Protein AF-A0A166T7I1-F1 (afdb_monomer)

Sequence (72 aa):
MEKTALETLTEVGNIPESVVRLAAPDQDLSTARFMVEDGCYWYEHSGPVEVTLVPLRSEGGSPICLKGYVDA

Nearest PDB structures (foldseek):
  7of3-assembly1_D  TM=6.887E-01  e=6.505E+00  Homo sapiens
  7qh6-assembly1_D  TM=6.830E-01  e=9.064E+00  Homo 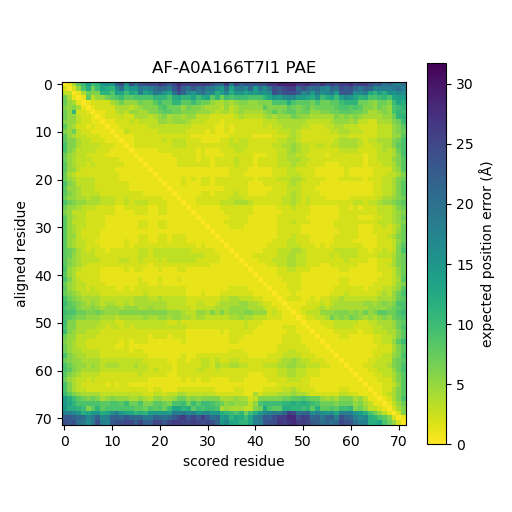sapiens
  8i5a-a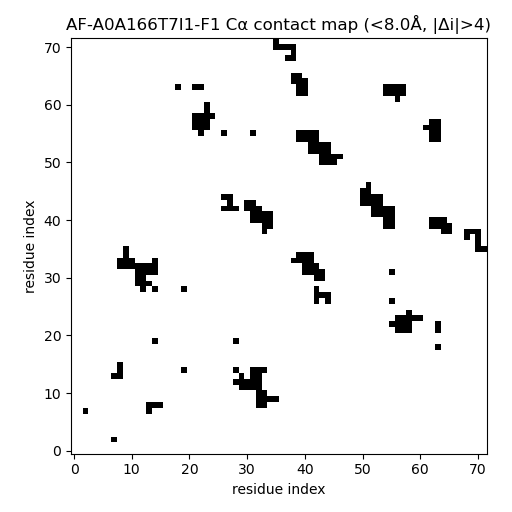ssembly1_A  TM=3.639E-01  e=7.428E+00  Burkholderia sp.

Secondary structure (DSSP, 8-state):
-PPPHHHHHTSTT---HHHHTTBPTT--TTS-EEETTTTEEEEEEE-SS-EEEEE-BBTTSPBPB-TT----

Foldseek 3Di:
DDDDPQNQQQDALRHDVVLVVFFDPPFPSNRWGADLQAQFIWGWDDDPPDTDIDAGAGPVRHGHGDPPSDRD

Radius of gyration: 12.29 Å; Cα contacts (8 Å, |Δi|>4): 120; chains: 1; bounding box: 26×22×39 Å

Structure (mmCIF, N/CA/C/O backbone):
data_AF-A0A166T7I1-F1
#
_entry.id   AF-A0A166T7I1-F1
#
loop_
_atom_site.group_PDB
_atom_site.id
_atom_site.type_symbol
_atom_site.label_atom_id
_atom_site.label_alt_id
_atom_site.label_comp_id
_atom_site.label_asym_id
_atom_site.label_entity_id
_atom_site.label_seq_id
_atom_site.pdbx_PDB_ins_code
_atom_site.Cartn_x
_atom_site.Cartn_y
_atom_site.Cartn_z
_atom_site.occupancy
_atom_site.B_iso_or_equiv
_atom_site.auth_seq_id
_atom_site.auth_comp_id
_atom_site.auth_asym_id
_atom_site.auth_atom_id
_atom_site.pdbx_PDB_model_num
ATOM 1 N N . MET A 1 1 ? -13.634 -8.319 -23.038 1.00 53.22 1 MET A N 1
ATOM 2 C CA . MET A 1 1 ? -12.998 -6.994 -22.914 1.00 53.22 1 MET A CA 1
ATOM 3 C C . MET A 1 1 ? -11.783 -7.215 -22.036 1.00 53.22 1 MET A C 1
ATOM 5 O O . MET A 1 1 ? -11.972 -7.638 -20.904 1.00 53.22 1 MET A O 1
ATOM 9 N N . GLU A 1 2 ? -10.574 -7.104 -22.578 1.00 69.31 2 GLU A N 1
ATOM 10 C CA . GLU A 1 2 ? -9.345 -7.271 -21.793 1.00 69.31 2 GLU A CA 1
ATOM 11 C C . GLU A 1 2 ? -9.111 -5.998 -20.979 1.00 69.31 2 GLU A C 1
ATOM 13 O O . GLU A 1 2 ? -9.049 -4.909 -21.546 1.00 69.31 2 GLU A O 1
ATOM 18 N N . LYS A 1 3 ? -9.053 -6.137 -19.652 1.00 66.12 3 LYS A N 1
ATOM 19 C CA . LYS A 1 3 ? -8.667 -5.062 -18.736 1.00 66.12 3 LYS A CA 1
ATOM 20 C C . LYS A 1 3 ? -7.165 -4.834 -18.894 1.00 66.12 3 LYS A C 1
ATOM 22 O O . LYS A 1 3 ? -6.401 -5.797 -18.972 1.00 66.12 3 LYS A O 1
ATOM 27 N N . THR A 1 4 ? -6.734 -3.583 -18.980 1.00 84.00 4 THR A N 1
ATOM 28 C CA . THR A 1 4 ? -5.308 -3.274 -19.127 1.00 84.00 4 THR A CA 1
ATOM 29 C C . THR A 1 4 ? -4.557 -3.565 -17.826 1.00 84.00 4 THR A C 1
ATOM 31 O O . THR A 1 4 ? -5.135 -3.608 -16.735 1.00 84.00 4 THR A O 1
ATOM 34 N N . ALA A 1 5 ? -3.242 -3.772 -17.924 1.00 79.31 5 ALA A N 1
ATOM 35 C CA . ALA A 1 5 ? -2.419 -4.073 -16.755 1.00 79.31 5 ALA A CA 1
ATOM 36 C C . ALA A 1 5 ? -2.510 -2.966 -15.689 1.00 79.31 5 ALA A C 1
ATOM 38 O O . ALA A 1 5 ? -2.645 -3.276 -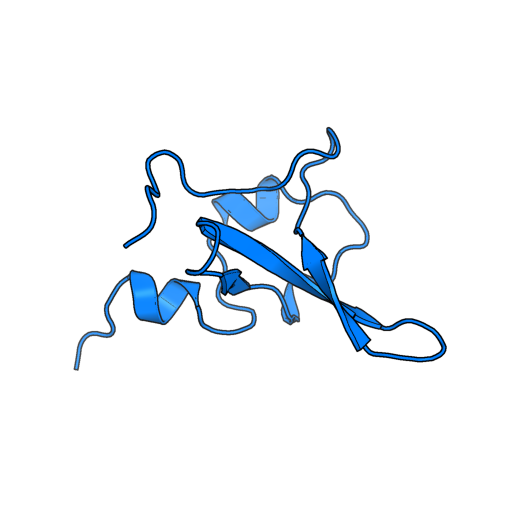14.511 1.00 79.31 5 ALA A O 1
ATOM 39 N N . LEU A 1 6 ? -2.522 -1.689 -16.090 1.00 81.25 6 LEU A N 1
ATOM 40 C CA . LEU A 1 6 ? -2.592 -0.570 -15.147 1.00 81.25 6 LEU A CA 1
ATOM 41 C C . LEU A 1 6 ? -3.932 -0.521 -14.402 1.00 81.25 6 LEU A C 1
ATOM 43 O O . LEU A 1 6 ? -3.939 -0.388 -13.185 1.00 81.25 6 LEU A O 1
ATOM 47 N N . GLU A 1 7 ? -5.050 -0.719 -15.104 1.00 85.31 7 GLU A N 1
ATOM 48 C CA . GLU A 1 7 ? -6.378 -0.793 -14.476 1.00 85.31 7 GLU A CA 1
ATOM 49 C C . GLU A 1 7 ? -6.480 -1.953 -13.477 1.00 85.31 7 GLU A C 1
ATOM 51 O O . GLU A 1 7 ? -7.284 -1.921 -12.546 1.00 85.31 7 GLU A O 1
ATOM 56 N N . THR A 1 8 ? -5.729 -3.031 -13.709 1.00 88.50 8 THR A N 1
ATOM 57 C CA . THR A 1 8 ? -5.714 -4.204 -12.828 1.00 88.50 8 THR A CA 1
ATOM 58 C C . THR A 1 8 ? -4.924 -3.915 -11.555 1.00 88.50 8 THR A C 1
ATOM 60 O O . THR A 1 8 ? -5.370 -4.277 -10.478 1.00 88.50 8 THR A O 1
ATOM 63 N N . LEU A 1 9 ? -3.799 -3.204 -11.659 1.00 89.69 9 LEU A N 1
ATOM 64 C CA . LEU A 1 9 ? -2.957 -2.860 -10.509 1.00 89.69 9 LEU A CA 1
ATOM 65 C C . LEU A 1 9 ? -3.582 -1.802 -9.590 1.00 89.69 9 LEU A C 1
ATOM 67 O O . LEU A 1 9 ? -3.298 -1.786 -8.393 1.00 89.69 9 LEU A O 1
ATOM 71 N N . THR A 1 10 ? -4.410 -0.906 -10.131 1.00 93.94 10 THR A N 1
ATOM 72 C CA . THR A 1 10 ? -5.119 0.117 -9.343 1.00 93.94 10 THR A CA 1
ATOM 73 C C . THR A 1 10 ? -6.362 -0.427 -8.632 1.00 93.94 10 THR A C 1
ATOM 75 O O . THR A 1 10 ? -6.984 0.279 -7.839 1.00 93.94 10 THR A O 1
ATOM 78 N N . GLU A 1 11 ? -6.740 -1.683 -8.882 1.00 96.31 11 GLU A N 1
ATOM 79 C CA . GLU A 1 11 ? -7.860 -2.332 -8.207 1.00 96.31 11 GLU A CA 1
ATOM 80 C C . GLU A 1 11 ? -7.486 -2.748 -6.778 1.00 96.31 11 GLU A C 1
ATOM 82 O O . GLU A 1 11 ? -6.440 -3.344 -6.523 1.00 96.31 11 GLU A O 1
ATOM 87 N N . VAL A 1 12 ? -8.377 -2.435 -5.835 1.00 97.19 12 VAL A N 1
ATOM 88 C CA . VAL A 1 12 ? -8.204 -2.727 -4.409 1.00 97.19 12 VAL A CA 1
ATOM 89 C C . VAL A 1 12 ? -8.063 -4.232 -4.177 1.00 97.19 12 VAL A C 1
ATOM 91 O O . VAL A 1 12 ? -8.899 -5.015 -4.623 1.00 97.19 12 VAL A O 1
ATOM 94 N N . GLY A 1 13 ? -7.007 -4.628 -3.471 1.00 95.38 13 GLY A N 1
ATOM 95 C CA . GLY A 1 13 ? -6.692 -6.020 -3.155 1.00 95.38 13 GLY A CA 1
ATOM 96 C C . GLY A 1 13 ? -6.110 -6.811 -4.330 1.00 95.38 13 GLY A C 1
ATOM 97 O O . GLY A 1 13 ? -5.734 -7.970 -4.156 1.00 95.38 13 GLY A O 1
ATOM 98 N N . ASN A 1 14 ? -5.995 -6.206 -5.515 1.00 94.31 14 ASN A N 1
ATOM 99 C CA . ASN A 1 14 ? -5.473 -6.851 -6.714 1.00 94.31 14 ASN A CA 1
ATOM 100 C C . ASN A 1 14 ? -4.012 -6.453 -6.954 1.00 94.31 14 ASN A C 1
ATOM 102 O O . ASN A 1 14 ? -3.659 -5.787 -7.929 1.00 94.31 14 ASN A O 1
ATOM 106 N N . ILE A 1 15 ? -3.146 -6.847 -6.020 1.00 95.44 15 ILE A N 1
ATOM 107 C CA . ILE A 1 15 ? -1.708 -6.592 -6.112 1.00 95.44 15 ILE A CA 1
ATOM 108 C C . ILE A 1 15 ? -0.949 -7.837 -6.598 1.00 95.44 15 ILE A C 1
ATOM 110 O O . ILE A 1 15 ? -1.314 -8.964 -6.253 1.00 95.44 15 ILE A O 1
ATOM 114 N N . PRO A 1 16 ? 0.137 -7.675 -7.376 1.00 95.69 16 PRO A N 1
ATOM 115 C CA . PRO A 1 16 ? 0.943 -8.802 -7.830 1.00 95.69 16 PRO A CA 1
ATOM 116 C C . PRO A 1 16 ? 1.520 -9.619 -6.672 1.00 95.69 16 PRO A C 1
ATOM 118 O O . PRO A 1 16 ? 1.954 -9.073 -5.659 1.00 95.69 16 PRO A O 1
ATOM 121 N N . GLU A 1 17 ? 1.661 -10.929 -6.868 1.00 96.00 17 GLU A N 1
ATOM 122 C CA . GLU A 1 17 ? 2.256 -11.824 -5.865 1.00 96.00 17 GLU A CA 1
ATOM 123 C C . GLU A 1 17 ? 3.693 -11.413 -5.483 1.00 96.00 17 GLU A C 1
ATOM 125 O O . GLU A 1 17 ? 4.128 -11.583 -4.346 1.00 96.00 17 GLU A O 1
ATOM 130 N N . SER A 1 18 ? 4.444 -10.818 -6.416 1.00 95.12 18 SER A N 1
ATOM 131 C CA . SER A 1 18 ? 5.769 -10.262 -6.127 1.00 95.12 18 SER A CA 1
ATOM 132 C C . SER A 1 18 ? 5.730 -9.120 -5.111 1.00 95.12 18 SER A C 1
ATOM 134 O O . SER A 1 18 ? 6.664 -9.001 -4.327 1.00 95.12 18 SER A O 1
ATOM 136 N N . VAL A 1 19 ? 4.667 -8.314 -5.096 1.00 97.06 19 VAL A N 1
ATOM 137 C CA . VAL A 1 19 ? 4.455 -7.243 -4.112 1.00 97.06 19 VAL A CA 1
ATOM 138 C C . VAL A 1 19 ? 4.061 -7.845 -2.766 1.00 97.06 19 VAL A C 1
ATOM 140 O O . VAL A 1 19 ? 4.635 -7.464 -1.750 1.00 97.06 19 VAL A O 1
ATOM 143 N N . VAL A 1 20 ? 3.174 -8.847 -2.765 1.00 97.62 20 VAL A N 1
ATOM 144 C CA . V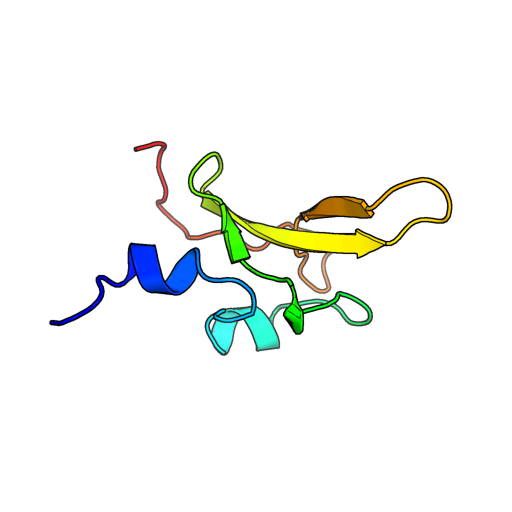AL A 1 20 ? 2.776 -9.595 -1.555 1.00 97.62 20 VAL A CA 1
ATOM 145 C C . VAL A 1 20 ? 3.994 -10.177 -0.839 1.00 97.62 20 VAL A C 1
ATOM 147 O O . VAL A 1 20 ? 4.129 -10.016 0.368 1.00 97.62 20 VAL A O 1
ATOM 150 N N . ARG A 1 21 ? 4.921 -10.804 -1.575 1.00 97.44 21 ARG A N 1
ATOM 151 C CA . ARG A 1 21 ? 6.143 -11.391 -0.993 1.00 97.44 21 ARG A CA 1
ATOM 152 C C . ARG A 1 21 ? 7.146 -10.366 -0.463 1.00 97.44 21 ARG A C 1
ATOM 154 O O . ARG A 1 21 ? 8.030 -10.744 0.296 1.00 97.44 21 ARG A O 1
ATOM 161 N N . LEU A 1 22 ? 7.070 -9.114 -0.911 1.00 97.50 22 LEU A N 1
ATOM 162 C CA . LEU A 1 22 ? 7.958 -8.044 -0.454 1.00 97.50 22 LEU A CA 1
ATOM 163 C C . LEU A 1 22 ? 7.397 -7.303 0.757 1.00 97.50 22 LEU A C 1
ATOM 165 O O . LEU A 1 22 ? 8.182 -6.720 1.502 1.00 97.50 22 LEU A O 1
ATOM 169 N N . ALA A 1 23 ? 6.073 -7.279 0.921 1.00 98.25 23 ALA A N 1
ATOM 170 C CA . ALA A 1 23 ? 5.404 -6.530 1.971 1.00 98.25 23 ALA A CA 1
ATOM 171 C C . ALA A 1 23 ? 5.830 -7.011 3.365 1.00 98.25 23 ALA A C 1
ATOM 173 O O . ALA A 1 23 ? 5.839 -8.206 3.653 1.00 98.25 23 ALA A O 1
ATOM 174 N N . ALA A 1 24 ? 6.159 -6.060 4.240 1.00 98.19 24 ALA A N 1
ATOM 175 C CA . ALA A 1 24 ? 6.366 -6.343 5.652 1.00 98.19 24 ALA A CA 1
ATOM 176 C C . ALA A 1 24 ? 5.069 -6.872 6.303 1.00 98.19 24 ALA A C 1
ATOM 178 O O . ALA A 1 24 ? 3.977 -6.534 5.823 1.00 98.19 24 ALA A O 1
ATOM 179 N N . PRO A 1 25 ? 5.174 -7.632 7.411 1.00 97.06 25 PRO A N 1
ATOM 180 C CA . PRO A 1 25 ? 4.021 -8.088 8.185 1.00 97.06 25 PRO A CA 1
ATOM 181 C C . PRO A 1 25 ? 3.102 -6.949 8.657 1.00 97.06 25 PRO A C 1
ATOM 183 O O . PRO A 1 25 ? 3.485 -5.780 8.662 1.00 97.06 25 PRO A O 1
ATOM 186 N N . ASP A 1 26 ? 1.893 -7.320 9.087 1.00 95.12 26 ASP A N 1
ATOM 187 C CA . ASP A 1 26 ? 0.900 -6.440 9.729 1.00 95.12 26 ASP A CA 1
ATOM 188 C C . ASP A 1 26 ? 0.385 -5.263 8.874 1.00 95.12 26 ASP A C 1
ATOM 190 O O . ASP A 1 26 ? -0.207 -4.315 9.391 1.00 95.12 26 ASP A O 1
ATOM 194 N N . GLN A 1 27 ? 0.560 -5.333 7.553 1.00 97.81 27 GLN A N 1
ATOM 195 C CA . GLN A 1 27 ? -0.050 -4.413 6.591 1.00 97.81 27 GLN A CA 1
ATOM 196 C C . GLN A 1 27 ? -1.256 -5.077 5.926 1.00 97.81 27 GLN A C 1
ATOM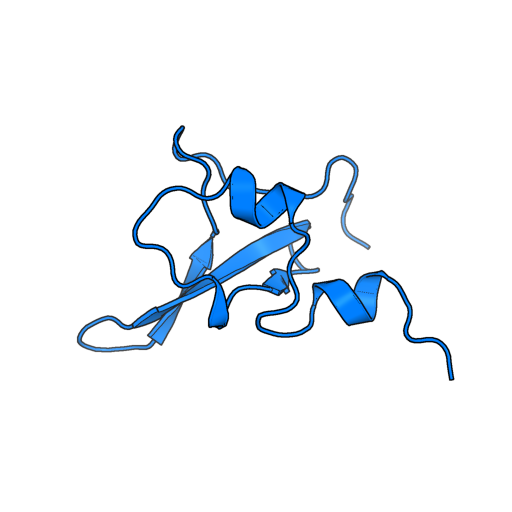 198 O O . GLN A 1 27 ? -1.214 -6.259 5.576 1.00 97.81 27 GLN A O 1
ATOM 203 N N . ASP A 1 28 ? -2.336 -4.324 5.734 1.00 97.88 28 ASP A N 1
ATOM 204 C CA . ASP A 1 28 ? -3.562 -4.866 5.155 1.00 97.88 28 ASP A CA 1
ATOM 205 C C . ASP A 1 28 ? -3.454 -4.982 3.628 1.00 97.88 28 ASP A C 1
ATOM 207 O O . ASP A 1 28 ? -3.720 -4.047 2.875 1.00 97.88 28 ASP A O 1
ATOM 211 N N . LEU A 1 29 ? -3.070 -6.167 3.153 1.00 97.94 29 LEU A N 1
ATOM 212 C CA . LEU A 1 29 ? -2.956 -6.446 1.720 1.00 97.94 29 LEU A CA 1
ATOM 213 C C . LEU A 1 29 ? -4.312 -6.513 1.007 1.00 97.94 29 LEU A C 1
ATOM 215 O O . LEU A 1 29 ? -4.351 -6.401 -0.216 1.00 97.94 29 LEU A O 1
ATOM 219 N N . SER A 1 30 ? -5.418 -6.682 1.740 1.00 97.69 30 SER A N 1
ATOM 220 C CA . SER A 1 30 ? -6.754 -6.759 1.139 1.00 97.69 30 SER A CA 1
ATOM 221 C C . SER A 1 30 ? -7.251 -5.403 0.639 1.00 97.69 30 SER A C 1
ATOM 223 O O . SER A 1 30 ? -8.067 -5.350 -0.279 1.00 97.69 30 SER A O 1
ATOM 225 N N . THR A 1 31 ? -6.712 -4.309 1.185 1.00 98.25 31 THR A N 1
ATOM 226 C CA . THR A 1 31 ? -7.003 -2.935 0.755 1.00 98.25 31 THR A CA 1
ATOM 227 C C . THR A 1 31 ? -5.907 -2.337 -0.127 1.00 98.25 31 THR A C 1
ATOM 229 O O . THR A 1 31 ? -6.060 -1.217 -0.625 1.00 98.25 31 THR A O 1
ATOM 232 N N . ALA A 1 32 ? -4.818 -3.078 -0.361 1.00 98.25 32 ALA A N 1
ATOM 233 C CA . ALA A 1 32 ? -3.663 -2.589 -1.095 1.00 98.25 32 ALA A CA 1
ATOM 234 C C . ALA A 1 32 ? -3.963 -2.345 -2.585 1.00 98.25 32 ALA A C 1
ATOM 236 O O . ALA A 1 32 ? -4.705 -3.099 -3.210 1.00 98.25 32 ALA A O 1
ATOM 237 N N . ARG A 1 33 ? -3.371 -1.299 -3.164 1.00 97.56 33 ARG A N 1
ATOM 238 C CA . ARG A 1 33 ? -3.527 -0.899 -4.574 1.00 97.56 33 ARG A CA 1
ATOM 239 C C . ARG A 1 33 ? -2.355 -0.067 -5.059 1.00 97.56 33 ARG A C 1
ATOM 241 O O . ARG A 1 33 ? -1.653 0.550 -4.259 1.00 97.56 33 ARG A O 1
ATOM 248 N N . PHE A 1 34 ? -2.158 -0.048 -6.368 1.00 96.88 34 PHE A N 1
ATOM 249 C CA . PHE A 1 34 ? -1.215 0.849 -7.020 1.00 96.88 34 PHE A CA 1
ATOM 250 C C . PHE A 1 34 ? -1.783 2.270 -7.106 1.00 96.88 34 PHE A C 1
ATOM 252 O O . PHE A 1 34 ? -2.915 2.451 -7.556 1.00 96.88 34 PHE A O 1
ATOM 259 N N . MET A 1 35 ? -0.987 3.259 -6.710 1.00 95.38 35 MET A N 1
ATOM 260 C CA . MET A 1 35 ? -1.290 4.680 -6.861 1.00 95.38 35 MET A CA 1
ATOM 261 C C . MET A 1 35 ? -0.509 5.222 -8.056 1.00 95.38 35 MET A C 1
ATOM 263 O O . MET A 1 35 ? 0.713 5.093 -8.138 1.00 95.38 35 MET A O 1
ATOM 267 N N . VAL A 1 36 ? -1.229 5.796 -9.017 1.00 92.88 36 VAL A N 1
ATOM 268 C CA . VAL A 1 36 ? -0.639 6.350 -10.248 1.00 92.88 36 VAL A CA 1
ATOM 269 C C . VAL A 1 36 ? 0.016 7.707 -9.999 1.00 92.88 36 VAL A C 1
ATOM 271 O O . VAL A 1 36 ? 0.842 8.154 -10.776 1.00 92.88 36 VAL A O 1
ATOM 274 N N . GLU A 1 37 ? -0.328 8.366 -8.901 1.00 91.25 37 GLU A N 1
ATOM 275 C CA . GLU A 1 37 ? 0.200 9.672 -8.530 1.00 91.25 37 GLU A CA 1
ATOM 276 C C . GLU A 1 37 ? 1.687 9.623 -8.164 1.00 91.25 37 GLU A C 1
ATOM 278 O O . GLU A 1 37 ? 2.380 10.621 -8.331 1.00 91.25 37 GLU A O 1
ATOM 283 N N . ASP A 1 38 ? 2.172 8.484 -7.657 1.00 93.25 38 ASP A N 1
ATOM 284 C CA . ASP A 1 38 ? 3.566 8.310 -7.228 1.00 93.25 38 ASP A CA 1
ATOM 285 C C . ASP A 1 38 ? 4.210 6.985 -7.672 1.00 93.25 38 ASP A C 1
ATOM 287 O O . ASP A 1 38 ? 5.388 6.734 -7.408 1.00 93.25 38 ASP A O 1
ATOM 291 N N . GLY A 1 39 ? 3.458 6.121 -8.353 1.00 94.62 39 GLY A N 1
ATOM 292 C CA . GLY A 1 39 ? 3.957 4.847 -8.849 1.00 94.62 39 GLY A CA 1
ATOM 293 C C . GLY A 1 39 ? 4.234 3.807 -7.763 1.00 94.62 39 GLY A C 1
ATOM 294 O O . GLY A 1 39 ? 5.022 2.875 -7.993 1.00 94.62 39 GLY A O 1
ATOM 295 N N . CYS A 1 40 ? 3.633 3.953 -6.583 1.00 97.12 40 CYS A N 1
ATOM 296 C CA . CYS A 1 40 ? 3.846 3.077 -5.437 1.00 97.12 40 CYS A CA 1
ATOM 297 C C . CYS A 1 40 ? 2.571 2.335 -5.023 1.00 97.12 40 CYS A C 1
ATOM 299 O O . CYS A 1 40 ? 1.453 2.692 -5.389 1.00 97.12 40 CYS A O 1
ATOM 301 N N . TYR A 1 41 ? 2.735 1.259 -4.254 1.00 98.00 41 TYR A N 1
ATOM 302 C CA . TYR A 1 41 ? 1.610 0.551 -3.648 1.00 98.00 41 TYR A CA 1
ATOM 303 C C . TYR A 1 41 ? 1.268 1.165 -2.294 1.00 98.00 41 TYR A C 1
ATOM 305 O O . TYR A 1 41 ? 2.155 1.470 -1.498 1.00 98.00 41 TYR A O 1
ATOM 313 N N . TRP A 1 42 ? -0.023 1.313 -2.029 1.00 98.50 42 TRP A N 1
ATOM 314 C CA . TRP A 1 42 ? -0.579 1.897 -0.812 1.00 98.50 42 TRP A CA 1
ATOM 315 C C . TRP A 1 42 ? -1.693 1.011 -0.275 1.00 98.50 42 TRP A C 1
ATOM 317 O O . TRP A 1 42 ? -2.323 0.295 -1.048 1.00 98.50 42 TRP A O 1
ATOM 327 N N . TYR A 1 43 ? -1.950 1.070 1.028 1.00 98.62 43 TYR A N 1
ATOM 328 C CA . TYR A 1 43 ? -3.042 0.339 1.676 1.00 98.62 43 TYR A CA 1
ATOM 329 C C . TYR A 1 43 ? -3.771 1.215 2.698 1.00 98.62 43 TYR A C 1
ATOM 331 O O . TYR A 1 43 ? -3.276 2.278 3.086 1.00 98.62 43 TYR A O 1
ATOM 339 N N . GLU A 1 44 ? -4.959 0.786 3.123 1.00 98.25 44 GLU A N 1
ATOM 340 C CA . GLU A 1 44 ? -5.727 1.490 4.150 1.00 98.25 44 GLU A CA 1
ATOM 341 C C . GLU A 1 44 ? -5.244 1.112 5.546 1.00 98.25 44 GLU A C 1
ATOM 343 O O . GLU A 1 44 ? -5.330 -0.035 5.979 1.00 98.25 44 GLU A O 1
ATOM 348 N N . HIS A 1 45 ? -4.780 2.109 6.290 1.00 97.25 45 HIS A N 1
ATOM 349 C CA . HIS A 1 45 ? -4.494 1.983 7.705 1.00 97.25 45 HIS A CA 1
ATOM 350 C C . HIS A 1 45 ? -5.672 2.532 8.514 1.00 97.25 45 HIS A C 1
ATOM 352 O O . HIS A 1 45 ? -5.927 3.738 8.523 1.00 97.25 45 HIS A O 1
ATOM 358 N N . SER A 1 46 ? -6.389 1.640 9.201 1.00 96.12 46 SER A N 1
ATOM 359 C CA . SER A 1 46 ? -7.489 2.012 10.097 1.00 96.12 46 SER A CA 1
ATOM 360 C C . SER A 1 46 ? -6.952 2.429 11.466 1.00 96.12 46 SER A C 1
ATOM 362 O O . SER A 1 46 ? -6.648 1.586 12.311 1.00 96.12 46 SER A O 1
ATOM 364 N N . GLY A 1 47 ? -6.836 3.739 11.682 1.00 93.50 47 GLY A N 1
ATOM 365 C CA . GLY A 1 47 ? -6.501 4.320 12.977 1.00 93.50 47 GLY A CA 1
ATOM 366 C C . GLY A 1 47 ? -7.741 4.571 13.851 1.00 93.50 47 GLY A C 1
ATOM 367 O O . GLY A 1 47 ? -8.874 4.459 13.386 1.00 93.50 47 GLY A O 1
ATOM 368 N N . PRO A 1 48 ? -7.564 4.967 15.127 1.00 96.06 48 PRO A N 1
ATOM 369 C CA . PRO A 1 48 ? -8.683 5.229 16.042 1.00 96.06 48 PRO A CA 1
ATOM 370 C C . PRO A 1 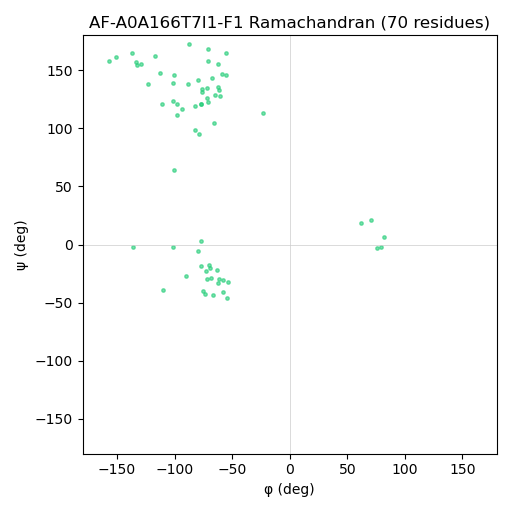48 ? -9.603 6.388 15.630 1.00 96.06 48 PRO A C 1
ATOM 372 O O . PRO A 1 48 ? -10.724 6.482 16.122 1.00 96.06 48 PRO A O 1
ATOM 375 N N . VAL A 1 49 ? -9.103 7.302 14.796 1.00 96.75 49 VAL A N 1
ATOM 376 C CA . VAL A 1 49 ? -9.795 8.542 14.412 1.00 96.75 49 VAL A CA 1
ATOM 377 C C . VAL A 1 49 ? -10.234 8.504 12.952 1.00 96.75 49 VAL A C 1
ATOM 379 O O . VAL A 1 49 ? -11.320 8.975 12.625 1.00 96.75 49 VAL A O 1
ATOM 382 N N . GLU A 1 50 ? -9.401 7.943 12.079 1.00 97.25 50 GLU A N 1
ATOM 383 C CA . GLU A 1 50 ? -9.597 7.968 10.636 1.00 97.25 50 GLU A CA 1
ATOM 384 C C . GLU A 1 50 ? -8.978 6.743 9.962 1.00 97.25 50 GLU A C 1
ATOM 386 O O . GLU A 1 50 ? -8.110 6.064 10.520 1.00 97.25 50 GLU A O 1
ATOM 391 N N . VAL A 1 51 ? -9.442 6.486 8.742 1.00 97.31 51 VAL A N 1
ATOM 392 C CA . VAL A 1 51 ? -8.815 5.552 7.811 1.00 97.31 51 VAL A CA 1
ATOM 393 C C . VAL A 1 51 ? -7.969 6.372 6.852 1.00 97.31 51 VAL A C 1
ATOM 395 O O . VAL A 1 51 ? -8.495 7.234 6.147 1.00 97.31 51 VAL A O 1
ATOM 398 N N . THR A 1 52 ? -6.672 6.085 6.813 1.00 96.75 52 THR A N 1
ATOM 399 C CA . THR A 1 52 ? -5.716 6.833 5.993 1.00 96.75 52 THR A CA 1
ATOM 400 C C . THR A 1 52 ? -4.999 5.889 5.047 1.00 96.75 52 THR A C 1
ATOM 402 O O . THR A 1 52 ? -4.600 4.790 5.428 1.00 96.75 52 THR A O 1
ATOM 405 N N . LEU A 1 53 ? -4.811 6.322 3.802 1.00 97.56 53 LEU A N 1
ATOM 406 C CA . LEU A 1 53 ? -3.923 5.633 2.877 1.00 97.56 53 LEU A CA 1
ATOM 407 C C . LEU A 1 53 ? -2.476 5.859 3.305 1.00 97.56 53 LEU A C 1
ATOM 409 O O . LEU A 1 53 ? -2.045 7.001 3.453 1.00 97.56 53 LEU A O 1
ATOM 413 N N . VAL A 1 54 ? -1.720 4.777 3.475 1.00 97.88 54 VAL A N 1
ATOM 414 C CA . VAL A 1 54 ? -0.281 4.834 3.765 1.00 97.88 54 VAL A CA 1
ATOM 415 C C . VAL A 1 54 ? 0.507 3.939 2.802 1.00 97.88 54 VAL A C 1
ATOM 417 O O . VAL A 1 54 ? -0.056 2.980 2.264 1.00 97.88 54 VAL A O 1
ATOM 420 N N . PRO A 1 55 ? 1.804 4.217 2.564 1.00 98.19 55 PRO A N 1
ATOM 421 C CA . PRO A 1 55 ? 2.603 3.407 1.655 1.00 98.19 55 PRO A CA 1
ATOM 422 C C . PRO A 1 55 ? 2.717 1.966 2.148 1.00 98.19 55 PRO A C 1
ATOM 424 O O . PRO A 1 55 ? 3.032 1.733 3.318 1.00 98.19 55 PRO A O 1
ATOM 427 N N . LEU A 1 56 ? 2.551 1.013 1.234 1.00 98.56 56 LEU A N 1
ATOM 428 C CA . LEU A 1 56 ? 2.914 -0.378 1.450 1.00 98.56 56 LEU A CA 1
ATOM 429 C C . LEU A 1 56 ? 4.440 -0.486 1.456 1.00 98.56 56 LEU A C 1
ATOM 431 O O . LEU A 1 56 ? 5.119 -0.089 0.502 1.00 98.56 56 LEU A O 1
ATOM 435 N N . ARG A 1 57 ? 4.995 -1.000 2.549 1.00 98.56 57 ARG A N 1
ATOM 436 C CA . ARG A 1 57 ? 6.440 -1.027 2.788 1.00 98.56 57 ARG A CA 1
ATOM 437 C C . ARG A 1 57 ? 6.993 -2.438 2.773 1.00 98.56 57 ARG A C 1
ATOM 439 O O . ARG A 1 57 ? 6.338 -3.386 3.197 1.00 98.56 57 ARG A O 1
ATOM 446 N N . SER A 1 58 ? 8.231 -2.545 2.313 1.00 98.19 58 SER A N 1
ATOM 447 C CA . SER A 1 58 ? 9.043 -3.753 2.451 1.00 98.19 58 SER A CA 1
ATOM 448 C C . SER A 1 58 ? 9.493 -3.979 3.895 1.00 98.19 58 SER A C 1
ATOM 450 O O . SER A 1 58 ? 9.420 -3.059 4.711 1.00 98.19 58 SER A O 1
ATOM 452 N N . GLU A 1 59 ? 10.030 -5.162 4.208 1.00 95.81 59 GLU A N 1
ATOM 453 C CA . GLU A 1 59 ? 10.639 -5.444 5.524 1.00 95.81 59 GLU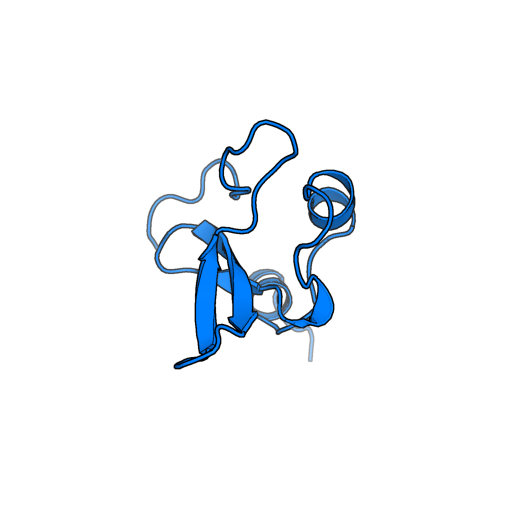 A CA 1
ATOM 454 C C . GLU A 1 59 ? 11.719 -4.419 5.920 1.00 95.81 59 GLU A C 1
ATOM 456 O O . GLU A 1 59 ? 11.855 -4.071 7.089 1.00 95.81 59 GLU A O 1
ATOM 461 N N . GLY A 1 60 ? 12.450 -3.868 4.942 1.00 95.75 60 GLY A N 1
ATOM 462 C CA . GLY A 1 60 ? 13.430 -2.796 5.157 1.00 95.75 60 GLY A CA 1
ATOM 463 C C . GLY A 1 60 ? 12.821 -1.401 5.361 1.00 95.75 60 GLY A C 1
ATOM 464 O O . GLY A 1 60 ? 13.555 -0.418 5.431 1.00 95.75 60 GLY A O 1
ATOM 465 N N . GLY A 1 61 ? 11.492 -1.280 5.396 1.00 96.81 61 GLY A N 1
ATOM 466 C CA . GLY A 1 61 ? 10.757 -0.035 5.634 1.00 96.81 61 GLY A CA 1
ATOM 467 C C . GLY A 1 61 ? 10.629 0.895 4.423 1.00 96.81 61 GLY A C 1
ATOM 468 O O . GLY A 1 61 ? 9.973 1.932 4.525 1.00 96.81 61 GLY A O 1
ATOM 469 N N . SER A 1 62 ? 11.219 0.542 3.277 1.00 97.12 62 SER A N 1
ATOM 470 C CA . SER A 1 62 ? 11.113 1.332 2.042 1.00 97.12 62 SER A CA 1
ATOM 471 C C . SER A 1 62 ? 9.773 1.075 1.337 1.00 97.12 62 SER A C 1
ATOM 473 O O . SER A 1 62 ? 9.350 -0.088 1.316 1.00 97.12 62 SER A O 1
ATOM 475 N N . PRO A 1 63 ? 9.124 2.098 0.738 1.00 97.88 63 PRO A N 1
ATOM 476 C CA . PRO A 1 63 ? 7.936 1.911 -0.095 1.00 97.88 63 PRO A CA 1
ATOM 477 C C . PRO A 1 63 ? 8.181 0.925 -1.240 1.00 97.88 63 PRO A C 1
ATOM 479 O O . PRO A 1 63 ? 9.279 0.869 -1.799 1.00 97.88 63 PRO A O 1
ATOM 482 N N . ILE A 1 64 ?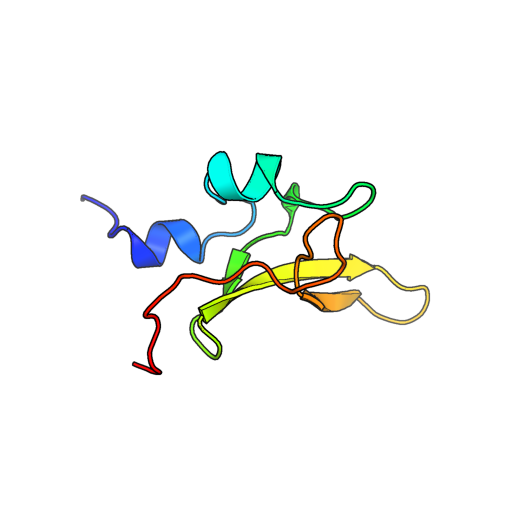 7.158 0.153 -1.598 1.00 97.88 64 ILE A N 1
ATOM 483 C CA . ILE A 1 64 ? 7.206 -0.764 -2.739 1.00 97.88 64 ILE A CA 1
ATOM 484 C C . ILE A 1 64 ? 6.643 -0.035 -3.959 1.00 97.88 64 ILE A C 1
ATOM 486 O O . ILE A 1 64 ? 5.468 0.320 -3.977 1.00 97.88 64 ILE A O 1
ATOM 490 N N . CYS A 1 65 ? 7.475 0.179 -4.981 1.00 96.25 65 CYS A N 1
ATOM 491 C CA . CYS A 1 65 ? 7.117 0.970 -6.162 1.00 96.25 65 CYS A CA 1
ATOM 492 C C . CYS A 1 65 ? 7.512 0.272 -7.466 1.00 96.25 65 CYS A C 1
ATOM 494 O O . CYS A 1 65 ? 8.418 -0.571 -7.492 1.00 96.25 65 CYS A O 1
ATOM 496 N N . LEU A 1 66 ? 6.847 0.633 -8.566 1.00 92.50 66 LEU A N 1
ATOM 497 C CA . LEU A 1 66 ? 7.231 0.169 -9.897 1.00 92.50 66 LEU A CA 1
ATOM 498 C C . LEU A 1 66 ? 8.447 0.947 -10.396 1.00 92.50 66 LEU A C 1
ATOM 500 O O . LEU A 1 66 ? 8.434 2.165 -10.561 1.00 92.50 66 LEU A O 1
ATOM 504 N N . LYS A 1 67 ? 9.527 0.220 -10.678 1.00 87.38 67 LYS A N 1
ATOM 505 C CA . LYS A 1 67 ? 10.740 0.819 -11.227 1.00 87.38 67 LYS A CA 1
ATOM 506 C C . LYS A 1 67 ? 10.465 1.383 -12.622 1.00 87.38 67 LYS A C 1
ATOM 508 O O . LYS A 1 67 ? 9.998 0.659 -13.494 1.00 87.38 67 LYS A O 1
ATOM 513 N N . GLY A 1 68 ? 10.837 2.643 -12.840 1.00 81.81 68 GLY A N 1
ATOM 514 C CA . GLY A 1 68 ? 10.656 3.309 -14.133 1.00 81.81 68 GLY A CA 1
ATOM 515 C C . GLY A 1 68 ? 9.251 3.865 -14.352 1.00 81.81 68 GLY A C 1
ATOM 516 O O . GLY A 1 68 ? 8.986 4.363 -15.442 1.00 81.81 68 GLY A O 1
ATOM 517 N N . TYR A 1 69 ? 8.386 3.819 -13.332 1.00 79.56 69 TYR A N 1
ATOM 518 C CA . TYR A 1 69 ? 7.245 4.717 -13.275 1.00 79.56 69 TYR A CA 1
ATOM 519 C C . TYR A 1 69 ? 7.798 6.137 -13.120 1.00 79.56 69 TYR A C 1
ATOM 521 O O . TYR A 1 69 ? 8.375 6.485 -12.092 1.00 79.56 69 TYR A O 1
ATOM 529 N N . VAL A 1 70 ? 7.759 6.890 -14.210 1.00 63.56 70 VAL A N 1
ATOM 530 C CA . VAL A 1 70 ? 8.025 8.323 -14.242 1.00 63.56 70 VAL A CA 1
ATOM 531 C C . VAL A 1 70 ? 6.672 8.931 -14.546 1.00 63.56 70 VAL A C 1
ATOM 533 O O . VAL A 1 70 ? 6.050 8.502 -15.515 1.00 63.56 70 VAL A O 1
ATOM 536 N N . ASP A 1 71 ? 6.195 9.789 -13.653 1.00 51.72 71 ASP A N 1
ATOM 537 C CA . ASP A 1 71 ? 4.888 10.450 -13.667 1.00 51.72 71 ASP A CA 1
ATOM 538 C C . ASP A 1 71 ? 4.280 10.536 -15.081 1.00 51.72 71 ASP A C 1
ATOM 540 O O . ASP A 1 71 ? 4.853 11.170 -15.974 1.00 51.72 71 ASP A O 1
ATOM 544 N N . ALA A 1 72 ? 3.171 9.817 -15.289 1.00 51.53 72 ALA A N 1
ATOM 545 C CA . ALA A 1 72 ? 2.399 9.850 -16.530 1.00 51.53 72 ALA A CA 1
ATOM 546 C C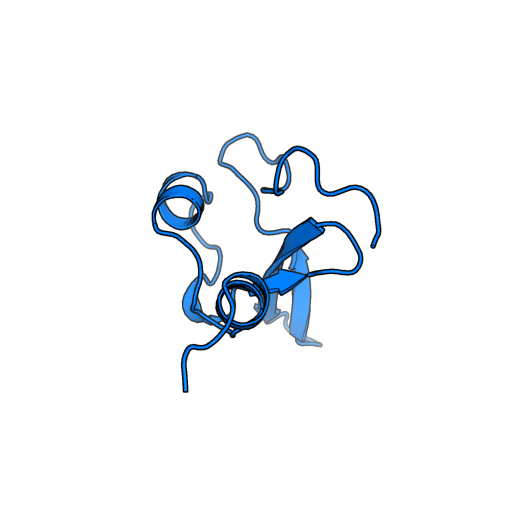 . ALA A 1 72 ? 1.637 11.173 -16.673 1.00 51.53 72 ALA A C 1
ATOM 548 O O . ALA A 1 72 ? 1.073 11.641 -15.657 1.00 51.53 72 ALA A O 1
#

Solvent-accessible surface area (backbone atoms only — not comparable to full-atom values): 4299 Å² total; per-residue (Å²): 134,87,79,51,72,67,68,45,33,49,30,68,40,41,61,58,68,73,54,61,74,43,46,32,85,98,59,52,60,69,51,17,20,44,38,76,91,77,32,28,32,29,19,57,45,79,54,101,87,52,76,42,81,42,72,35,29,26,76,88,66,47,69,43,59,55,86,86,62,63,83,125

Mean predicted aligned error: 4.17 Å

pLDDT: mean 91.94, std 11.07, range [51.53, 98.62]